Protein AF-A0A2N5ZDN2-F1 (afdb_monomer_lite)

Secondary structure (DSSP, 8-state):
-----PPPPP-----SS--PPEEESSTTPEEEEEEEEEEE-S--TTEEEEEE-TTT--EEEP--EEETTEEEEEEEE-EEEEEEEPPPPPEEEEEE-SSEEEEEEE-SSS-B-GGG-EEEETTEE---EEETTTTEEEEE--SS-EEEEEEEEBTT--EEEEEEEE--

pLDDT: mean 82.71, std 19.08, range [24.81, 98.19]

Radius of gyration: 20.92 Å; chains: 1; bounding box: 46×30×70 Å

Sequence (168 aa):
MKKYIGLSTQINRDLKARSEILTIYPENTFFTNNINLTLDLEDTNKTSLYRRDPIKGVWKRLSTKKKDKNISSNIWHAGSFAALKDIEAPTVQVERYPDYIAATFKDDLSGLNPDSLRIYLYGKKILYDYDIDRNRAFANVPEGDIELEIYIDDYENNTLYKKLNFSK

Organism: Muiribacterium halophilum (NCBI:txid2053465)

Foldseek 3Di:
DDDDDDDDDDDDDDDPDDKDKDFDPPFFAFDPDWDKDKDFAPDDPFKFKWFQDPPPRATDTAPWDDDHRMIIHTDGTTGIMITHGHFAWKDWDWDDDQFKIKIFIDGDHQAWDPVQKFKDKPNHTFDWDADRVRRMIMGTDHGAKIWMWIWTAGNNRRIDIDIDIDGD

Structure (mmCIF, N/CA/C/O backbone):
data_AF-A0A2N5ZDN2-F1
#
_entry.id   AF-A0A2N5ZDN2-F1
#
loop_
_atom_site.group_PDB
_atom_site.id
_atom_site.type_symbol
_atom_site.label_atom_id
_atom_site.label_alt_id
_atom_site.label_comp_id
_atom_site.label_asym_id
_atom_site.label_entity_id
_atom_site.label_seq_id
_atom_site.pdbx_PDB_ins_code
_atom_site.Cartn_x
_atom_site.Cartn_y
_atom_site.Cartn_z
_atom_site.occupancy
_atom_site.B_iso_or_equiv
_atom_site.auth_seq_id
_atom_site.auth_comp_id
_atom_site.auth_asym_id
_atom_site.auth_atom_id
_atom_site.pdbx_PDB_model_num
ATOM 1 N N . MET A 1 1 ? 20.235 -7.362 -41.559 1.00 31.77 1 MET A N 1
ATOM 2 C CA . MET A 1 1 ? 20.215 -5.898 -41.347 1.00 31.77 1 MET A CA 1
ATOM 3 C C . MET A 1 1 ? 19.623 -5.643 -39.958 1.00 31.77 1 MET A C 1
ATOM 5 O O . MET A 1 1 ? 18.453 -5.934 -39.759 1.00 31.77 1 MET A O 1
ATOM 9 N N . LYS A 1 2 ? 20.437 -5.263 -38.961 1.00 27.25 2 LYS A N 1
ATOM 10 C CA . LYS A 1 2 ? 19.983 -5.035 -37.573 1.00 27.25 2 LYS A CA 1
ATOM 11 C C . LYS A 1 2 ? 19.483 -3.589 -37.455 1.00 27.25 2 LYS A C 1
ATOM 13 O O . LYS A 1 2 ? 20.269 -2.669 -37.650 1.00 27.25 2 LYS A O 1
ATOM 18 N N . LYS A 1 3 ? 18.187 -3.388 -37.195 1.00 24.81 3 LYS A N 1
ATOM 19 C CA . LYS A 1 3 ? 17.609 -2.063 -36.915 1.00 24.81 3 LYS A CA 1
ATOM 20 C C . LYS A 1 3 ? 17.889 -1.713 -35.454 1.00 24.81 3 LYS A C 1
ATOM 22 O O . LYS A 1 3 ? 17.355 -2.355 -34.557 1.00 24.81 3 LYS A O 1
ATOM 27 N N . TYR A 1 4 ? 18.734 -0.712 -35.235 1.00 26.23 4 TYR A N 1
ATOM 28 C CA . TYR A 1 4 ? 18.877 -0.057 -33.940 1.00 26.23 4 TYR A CA 1
ATOM 29 C C . TYR A 1 4 ? 17.701 0.909 -33.776 1.00 26.23 4 TYR A C 1
ATOM 31 O O . TYR A 1 4 ? 17.519 1.801 -34.602 1.00 26.23 4 TYR A O 1
ATOM 39 N N . ILE A 1 5 ? 16.879 0.708 -32.747 1.00 30.66 5 ILE A N 1
ATOM 40 C CA . ILE A 1 5 ? 15.871 1.690 -32.341 1.00 30.66 5 ILE A CA 1
ATOM 41 C C . ILE A 1 5 ? 16.594 2.667 -31.414 1.00 30.66 5 ILE A C 1
ATOM 43 O O . ILE A 1 5 ? 16.939 2.316 -30.289 1.00 30.66 5 ILE A O 1
ATOM 47 N N . GLY A 1 6 ? 16.899 3.861 -31.923 1.00 27.31 6 GLY A N 1
ATOM 48 C CA . GLY A 1 6 ? 17.397 4.964 -31.107 1.00 27.31 6 GLY A CA 1
ATOM 49 C C . GLY A 1 6 ? 16.275 5.482 -30.212 1.00 27.31 6 GLY A C 1
ATOM 50 O O . GLY A 1 6 ? 15.220 5.866 -30.712 1.00 27.31 6 GLY A O 1
ATOM 51 N N . LEU A 1 7 ? 16.489 5.462 -28.898 1.00 34.44 7 LEU A N 1
ATOM 52 C CA . LEU A 1 7 ? 15.582 6.047 -27.913 1.00 34.44 7 LEU A CA 1
ATOM 53 C C . LEU A 1 7 ? 15.938 7.528 -27.740 1.00 34.44 7 LEU A C 1
ATOM 55 O O . LEU A 1 7 ? 17.046 7.851 -27.322 1.00 34.44 7 LEU A O 1
ATOM 59 N N . SER A 1 8 ? 15.010 8.426 -28.073 1.00 28.58 8 SER A N 1
ATOM 60 C CA . SER A 1 8 ? 15.105 9.847 -27.734 1.00 28.58 8 SER A CA 1
ATOM 61 C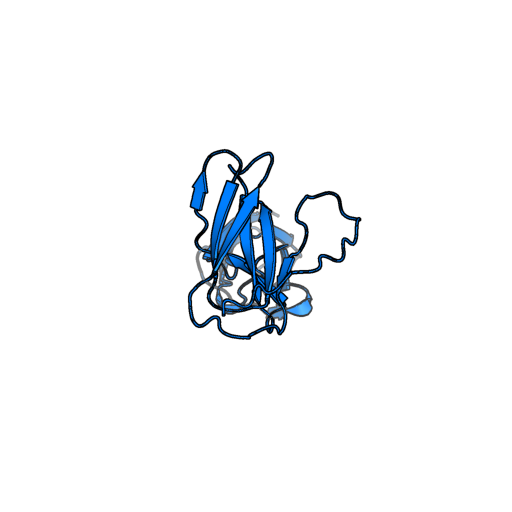 C . SER A 1 8 ? 14.523 10.079 -26.339 1.00 28.58 8 SER A C 1
ATOM 63 O O . SER A 1 8 ? 13.341 9.822 -26.116 1.00 28.58 8 SER A O 1
ATOM 65 N N . THR A 1 9 ? 15.329 10.583 -25.410 1.00 35.06 9 THR A N 1
ATOM 66 C CA . THR A 1 9 ? 14.899 11.023 -24.078 1.00 35.06 9 THR A CA 1
ATOM 67 C C . THR A 1 9 ? 14.457 12.489 -24.122 1.00 35.06 9 THR A C 1
ATOM 69 O O . THR A 1 9 ? 15.244 13.368 -24.467 1.00 35.06 9 THR A O 1
ATOM 72 N N . GLN A 1 10 ? 13.206 12.780 -23.753 1.00 29.36 10 GLN A N 1
ATOM 73 C CA . GLN A 1 10 ? 12.808 14.125 -23.324 1.00 29.36 10 GLN A CA 1
ATOM 74 C C . GLN A 1 10 ? 12.969 14.206 -21.806 1.00 29.36 10 GLN A C 1
ATOM 76 O O . GLN A 1 10 ? 12.330 13.469 -21.061 1.00 29.36 10 GLN A O 1
ATOM 81 N N . ILE A 1 11 ? 13.871 15.081 -21.367 1.00 32.53 11 ILE A N 1
ATOM 82 C CA . ILE A 1 11 ? 14.238 15.266 -19.964 1.00 32.53 11 ILE A CA 1
ATOM 83 C C . ILE A 1 11 ? 13.386 16.410 -19.415 1.00 32.53 11 ILE A C 1
ATOM 85 O O . ILE A 1 11 ? 13.603 17.563 -19.784 1.00 32.53 11 ILE A O 1
ATOM 89 N N . ASN A 1 12 ? 12.432 16.107 -18.536 1.00 30.95 12 ASN A N 1
ATOM 90 C CA . ASN A 1 12 ? 11.698 17.127 -17.790 1.00 30.95 12 ASN A CA 1
ATOM 91 C C . ASN A 1 12 ? 12.278 17.194 -16.369 1.00 30.95 12 ASN A C 1
ATOM 93 O O . ASN A 1 12 ? 12.154 16.244 -15.597 1.00 30.95 12 ASN A O 1
ATOM 97 N N . ARG A 1 13 ? 13.012 18.272 -16.067 1.00 30.39 13 ARG A N 1
ATOM 98 C CA . ARG A 1 13 ? 13.728 18.461 -14.798 1.00 30.39 13 ARG A CA 1
ATOM 99 C C . ARG A 1 13 ? 12.868 19.246 -13.819 1.00 30.39 13 ARG A C 1
ATOM 101 O O . ARG A 1 13 ? 12.916 20.466 -13.819 1.00 30.39 13 ARG A O 1
ATOM 108 N N . ASP A 1 14 ? 12.164 18.530 -12.958 1.00 28.77 14 ASP A N 1
ATOM 109 C CA . ASP A 1 14 ? 11.899 18.966 -11.588 1.00 28.77 14 ASP A CA 1
ATOM 110 C C . ASP A 1 14 ? 11.416 17.761 -10.778 1.00 28.77 14 ASP A C 1
ATOM 112 O O . ASP A 1 14 ? 10.502 17.075 -11.223 1.00 28.77 14 ASP A O 1
ATOM 116 N N . LEU A 1 15 ? 12.066 17.486 -9.635 1.00 36.72 15 LEU A N 1
ATOM 117 C CA . LEU A 1 15 ? 11.505 16.938 -8.382 1.00 36.72 15 LEU A CA 1
ATOM 118 C C . LEU A 1 15 ? 12.608 16.329 -7.492 1.00 36.72 15 LEU A C 1
ATOM 120 O O . LEU A 1 15 ? 13.367 15.434 -7.867 1.00 36.72 15 LEU A O 1
ATOM 124 N N . LYS A 1 16 ? 12.682 16.836 -6.258 1.00 35.34 16 LYS A N 1
ATOM 125 C CA . LYS A 1 16 ? 13.577 16.403 -5.177 1.00 35.34 16 LYS A CA 1
ATOM 126 C C . LYS A 1 16 ? 13.167 15.032 -4.614 1.00 35.34 16 LYS A C 1
ATOM 128 O O . LYS A 1 16 ? 12.626 14.949 -3.523 1.00 35.34 16 LYS A O 1
ATOM 133 N N . ALA A 1 17 ? 13.451 13.973 -5.358 1.00 37.66 17 ALA A N 1
ATOM 134 C CA . ALA A 1 17 ? 13.740 12.609 -4.907 1.00 37.66 17 ALA A CA 1
ATOM 135 C C . ALA A 1 17 ? 13.990 11.823 -6.195 1.00 37.66 17 ALA A C 1
ATOM 137 O O . ALA A 1 17 ? 13.063 11.556 -6.949 1.00 37.66 17 ALA A O 1
ATOM 138 N N . ARG A 1 18 ? 15.263 11.575 -6.509 1.00 47.47 18 ARG A N 1
ATOM 139 C CA . ARG A 1 18 ? 15.702 11.046 -7.805 1.00 47.47 18 ARG A CA 1
ATOM 140 C C . ARG A 1 18 ? 14.925 9.796 -8.222 1.00 47.47 18 ARG A C 1
ATOM 142 O O . ARG A 1 18 ? 15.173 8.724 -7.683 1.00 47.47 18 ARG A O 1
ATOM 149 N N . SER A 1 19 ? 14.110 9.943 -9.259 1.00 54.81 19 SER A N 1
ATOM 150 C CA . SER A 1 19 ? 13.879 8.904 -10.255 1.00 54.81 19 SER A CA 1
ATOM 151 C C . SER A 1 19 ? 13.374 9.568 -11.533 1.00 54.81 19 SER A C 1
ATOM 153 O O . SER A 1 19 ? 12.235 10.028 -11.593 1.00 54.81 19 SER A O 1
ATOM 155 N N . GLU A 1 20 ? 14.220 9.668 -12.552 1.00 65.56 20 GLU A N 1
ATOM 156 C CA . GLU A 1 20 ? 13.734 9.996 -13.890 1.00 65.56 20 GLU A CA 1
ATOM 157 C C . GLU A 1 20 ? 12.802 8.861 -14.341 1.00 65.56 20 GLU A C 1
ATOM 159 O O . GLU A 1 20 ? 13.146 7.682 -14.215 1.00 65.56 20 GLU A O 1
ATOM 164 N N . ILE A 1 21 ? 11.600 9.208 -14.805 1.00 78.31 21 ILE A N 1
ATOM 165 C CA . ILE A 1 21 ? 10.673 8.225 -15.365 1.00 78.31 21 ILE A CA 1
ATOM 166 C C . ILE A 1 21 ? 11.131 7.930 -16.791 1.00 78.31 21 ILE A C 1
ATOM 168 O O . ILE A 1 21 ? 11.153 8.818 -17.642 1.00 78.31 21 ILE A O 1
ATOM 172 N N . LEU A 1 22 ? 11.485 6.676 -17.053 1.00 85.06 22 LEU A N 1
ATOM 173 C CA . LEU A 1 22 ? 11.764 6.190 -18.396 1.00 85.06 22 LEU A CA 1
ATOM 174 C C . LEU A 1 22 ? 10.495 5.575 -18.974 1.00 85.06 22 LEU A C 1
ATOM 176 O O . LEU A 1 22 ? 10.042 4.534 -18.500 1.00 85.06 22 LEU A O 1
ATOM 180 N N . THR A 1 23 ? 9.972 6.164 -20.043 1.00 85.62 23 THR A N 1
ATOM 181 C CA . THR A 1 23 ? 8.845 5.594 -20.784 1.00 85.62 23 THR A CA 1
ATOM 182 C C . THR A 1 23 ? 9.314 5.040 -22.121 1.00 85.62 23 THR A C 1
ATOM 184 O O . THR A 1 23 ? 9.921 5.744 -22.928 1.00 85.62 23 THR A O 1
ATOM 187 N N . ILE A 1 24 ? 9.024 3.763 -22.364 1.00 83.88 24 ILE A N 1
ATOM 188 C CA . ILE A 1 24 ? 9.257 3.102 -23.649 1.00 83.88 24 ILE A CA 1
ATOM 189 C C . ILE A 1 24 ? 7.914 3.012 -24.372 1.00 83.88 24 ILE A C 1
ATOM 191 O O . ILE A 1 24 ? 6.967 2.446 -23.828 1.00 83.88 24 ILE A O 1
ATOM 195 N N . TYR A 1 25 ? 7.847 3.550 -25.590 1.00 80.62 25 TYR A N 1
ATOM 196 C CA . TYR A 1 25 ? 6.657 3.523 -26.443 1.00 80.62 25 TYR A CA 1
ATOM 197 C C . TYR A 1 25 ? 6.775 2.480 -27.572 1.00 80.62 25 TYR A C 1
ATOM 199 O O . TYR A 1 25 ? 7.892 2.163 -27.989 1.00 80.62 25 TYR A O 1
ATOM 207 N N . PRO A 1 26 ? 5.645 1.974 -28.106 1.00 80.38 26 PRO A N 1
ATOM 208 C CA . PRO A 1 26 ? 4.279 2.196 -27.622 1.00 80.38 26 PRO A CA 1
ATOM 209 C C . PRO A 1 26 ? 4.057 1.471 -26.293 1.00 80.38 26 PRO A C 1
ATOM 211 O O . PRO A 1 26 ? 4.478 0.322 -26.153 1.00 80.38 26 PRO A O 1
ATOM 214 N N . GLU A 1 27 ? 3.390 2.108 -25.329 1.00 67.94 27 GLU A N 1
ATOM 215 C CA . GLU A 1 27 ? 3.101 1.466 -24.043 1.00 67.94 27 GLU A CA 1
ATOM 216 C C . GLU A 1 27 ? 2.331 0.150 -24.245 1.00 67.94 27 GLU A C 1
ATOM 218 O O . GLU A 1 27 ? 1.518 0.028 -25.159 1.00 67.94 27 GLU A O 1
ATOM 223 N N . ASN A 1 28 ? 2.605 -0.854 -23.406 1.00 70.69 28 ASN A N 1
ATOM 224 C CA . ASN A 1 28 ? 2.004 -2.196 -23.471 1.00 70.69 28 ASN A CA 1
ATOM 225 C C . ASN A 1 28 ? 2.377 -3.042 -24.702 1.00 70.69 28 ASN A C 1
ATOM 227 O O . ASN A 1 28 ? 1.832 -4.129 -24.889 1.00 70.69 28 ASN A O 1
ATOM 231 N N . THR A 1 29 ? 3.353 -2.609 -25.502 1.00 82.25 29 THR A N 1
ATOM 232 C CA . THR A 1 29 ? 3.927 -3.449 -26.563 1.00 82.25 29 THR A CA 1
ATOM 233 C C . THR A 1 29 ? 4.827 -4.523 -25.966 1.00 82.25 29 THR A C 1
ATOM 235 O O . THR A 1 29 ? 5.688 -4.221 -25.143 1.00 82.25 29 THR A O 1
ATOM 238 N N . PHE A 1 30 ? 4.662 -5.769 -26.400 1.00 84.25 30 PHE A N 1
ATOM 239 C CA . PHE A 1 30 ? 5.500 -6.888 -25.973 1.00 84.25 30 PHE A CA 1
ATOM 240 C C . PHE A 1 30 ? 6.830 -6.893 -26.728 1.00 84.25 30 PHE A C 1
ATOM 242 O O . PHE A 1 30 ? 6.865 -6.728 -27.949 1.00 84.25 30 PHE A O 1
ATOM 249 N N . PHE A 1 31 ? 7.924 -7.146 -26.017 1.00 82.94 31 PHE A N 1
ATOM 250 C CA . PHE A 1 31 ? 9.218 -7.390 -26.643 1.00 82.94 31 PHE A CA 1
ATOM 251 C C . PHE A 1 31 ? 9.371 -8.878 -26.957 1.00 82.94 31 PHE A C 1
ATOM 253 O O . PHE A 1 31 ? 9.207 -9.724 -26.081 1.00 82.94 31 PHE A O 1
ATOM 260 N N . THR A 1 32 ? 9.708 -9.205 -28.207 1.00 78.00 32 THR A N 1
ATOM 261 C CA . THR A 1 32 ? 9.909 -10.596 -28.654 1.00 78.00 32 THR A CA 1
ATOM 262 C C . THR A 1 32 ? 11.057 -11.280 -27.912 1.00 78.00 32 THR A C 1
ATOM 264 O O . THR A 1 32 ? 10.968 -12.454 -27.575 1.00 78.00 32 THR A O 1
ATOM 267 N N . ASN A 1 33 ? 12.117 -10.524 -27.630 1.00 77.75 33 ASN A N 1
ATOM 268 C CA . ASN A 1 33 ? 13.189 -10.917 -26.730 1.00 77.75 33 ASN A CA 1
ATOM 269 C C . ASN A 1 33 ? 13.122 -9.959 -25.545 1.00 77.75 33 ASN A C 1
ATOM 271 O O . ASN A 1 33 ? 13.008 -8.751 -25.762 1.00 77.75 33 ASN A O 1
ATOM 275 N N . ASN A 1 34 ? 13.161 -10.478 -24.317 1.00 80.94 34 ASN A N 1
ATOM 276 C CA . ASN A 1 34 ? 13.204 -9.628 -23.132 1.00 80.94 34 ASN A CA 1
ATOM 277 C C . ASN A 1 34 ? 14.307 -8.563 -23.261 1.00 80.94 34 ASN A C 1
ATOM 279 O O . ASN A 1 34 ? 15.370 -8.791 -23.841 1.00 80.94 34 ASN A O 1
ATOM 283 N N . ILE A 1 35 ? 14.032 -7.370 -22.747 1.00 87.62 35 ILE A N 1
ATOM 284 C CA . ILE A 1 35 ? 15.006 -6.281 -22.727 1.00 87.62 35 ILE A CA 1
ATOM 285 C C . ILE A 1 35 ? 15.559 -6.201 -21.315 1.00 87.62 35 ILE A C 1
ATOM 287 O O . ILE A 1 35 ? 14.797 -6.193 -20.351 1.00 87.62 35 ILE A O 1
ATOM 291 N N . ASN A 1 36 ? 16.880 -6.142 -21.179 1.00 89.00 36 ASN A N 1
ATOM 292 C CA . ASN A 1 36 ? 17.489 -5.843 -19.892 1.00 89.00 36 ASN A CA 1
ATOM 293 C C . ASN A 1 36 ? 17.528 -4.322 -19.708 1.00 89.00 36 ASN A C 1
ATOM 295 O O . ASN A 1 36 ? 18.283 -3.635 -20.398 1.00 89.00 36 ASN A O 1
ATOM 299 N N . LEU A 1 37 ? 16.695 -3.804 -18.808 1.00 88.81 37 LEU A N 1
ATOM 300 C CA . LEU A 1 37 ? 16.725 -2.408 -18.394 1.00 88.81 37 LEU A CA 1
ATOM 301 C C . LEU A 1 37 ? 17.797 -2.251 -17.320 1.00 88.81 37 LEU A C 1
ATOM 303 O O . LEU A 1 37 ? 17.680 -2.870 -16.267 1.00 88.81 37 LEU A O 1
ATOM 307 N N . THR A 1 38 ? 18.795 -1.405 -17.569 1.00 87.25 38 THR A N 1
ATOM 308 C CA . THR A 1 38 ? 19.865 -1.088 -16.614 1.00 87.25 38 THR A CA 1
ATOM 309 C C . THR A 1 38 ? 19.883 0.411 -16.363 1.00 87.25 38 THR A C 1
ATOM 311 O O . THR A 1 38 ? 19.862 1.184 -17.320 1.00 87.25 38 THR A O 1
ATOM 314 N N . LEU A 1 39 ? 19.933 0.809 -15.093 1.00 83.38 39 LEU A N 1
ATOM 315 C CA . LEU A 1 39 ? 20.100 2.195 -14.667 1.00 83.38 39 LEU A CA 1
ATOM 316 C C . LEU A 1 39 ? 21.305 2.307 -13.733 1.00 83.38 39 LEU A C 1
ATOM 318 O O . LEU A 1 39 ? 21.453 1.499 -12.811 1.00 83.38 39 LEU A O 1
ATOM 322 N N . ASP A 1 40 ? 22.118 3.334 -13.963 1.00 83.06 40 ASP A N 1
ATOM 323 C CA . ASP A 1 40 ? 23.257 3.687 -13.121 1.00 83.06 40 ASP A CA 1
ATOM 324 C C . ASP A 1 40 ? 22.811 4.731 -12.083 1.00 83.06 40 ASP A C 1
ATOM 326 O O . ASP A 1 40 ? 22.173 5.734 -12.408 1.00 83.06 40 ASP A O 1
ATOM 330 N N . LEU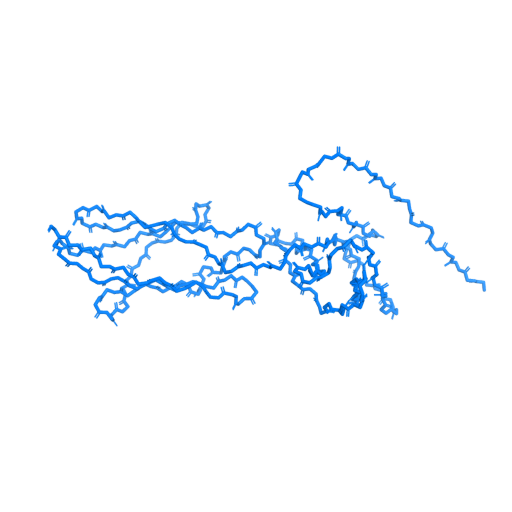 A 1 41 ? 23.130 4.489 -10.816 1.00 79.19 41 LEU A N 1
ATOM 331 C CA . LEU A 1 41 ? 22.696 5.241 -9.646 1.00 79.19 41 LEU A CA 1
ATOM 332 C C . LEU A 1 41 ? 23.866 5.459 -8.684 1.00 79.19 41 LEU A C 1
ATOM 334 O O . LEU A 1 41 ? 24.769 4.639 -8.559 1.00 79.19 41 LEU A O 1
ATOM 338 N N . GLU A 1 42 ? 23.826 6.557 -7.934 1.00 77.44 42 GLU A N 1
ATOM 339 C CA . GLU A 1 42 ? 24.829 6.807 -6.892 1.00 77.44 42 GLU A CA 1
ATOM 340 C C . GLU A 1 42 ? 24.695 5.854 -5.693 1.00 77.44 42 GLU A C 1
ATOM 342 O O . GLU A 1 42 ? 25.711 5.490 -5.105 1.00 77.44 42 GLU A O 1
ATOM 347 N N . ASP A 1 43 ? 23.468 5.431 -5.364 1.00 76.44 43 ASP A N 1
ATOM 348 C CA . ASP A 1 43 ? 23.169 4.470 -4.298 1.00 76.44 43 ASP A CA 1
ATOM 349 C C . ASP A 1 43 ? 22.079 3.482 -4.746 1.00 76.44 43 ASP A C 1
ATOM 351 O O . ASP A 1 43 ? 20.975 3.865 -5.153 1.00 76.44 43 ASP A O 1
ATOM 355 N N . THR A 1 44 ? 22.400 2.192 -4.665 1.00 80.06 44 THR A N 1
ATOM 356 C CA . THR A 1 44 ? 21.516 1.080 -5.036 1.00 80.06 44 THR A CA 1
ATOM 357 C C . THR A 1 44 ? 20.933 0.357 -3.820 1.00 80.06 44 THR A C 1
ATOM 359 O O . THR A 1 44 ? 19.965 -0.398 -3.959 1.00 80.06 44 THR A O 1
ATOM 362 N N . ASN A 1 45 ? 21.451 0.601 -2.609 1.00 80.31 45 ASN A N 1
ATOM 363 C CA . ASN A 1 45 ? 21.141 -0.203 -1.424 1.00 80.31 45 ASN A CA 1
ATOM 364 C C . ASN A 1 45 ? 19.651 -0.190 -1.087 1.00 80.31 45 ASN A C 1
ATOM 366 O O . ASN A 1 45 ? 19.079 -1.244 -0.815 1.00 80.31 45 ASN A O 1
ATOM 370 N N . LYS A 1 46 ? 19.011 0.978 -1.197 1.00 81.38 46 LYS A N 1
ATOM 371 C CA . LYS A 1 46 ? 17.581 1.170 -0.919 1.00 81.38 46 LYS A CA 1
ATOM 372 C C . LYS A 1 46 ? 16.773 1.545 -2.155 1.00 81.38 46 LYS A C 1
ATOM 374 O O . LYS A 1 46 ? 15.777 2.237 -2.017 1.00 81.38 46 LYS A O 1
ATOM 379 N N . THR A 1 47 ? 17.211 1.142 -3.345 1.00 84.00 47 THR A N 1
ATOM 380 C CA . THR A 1 47 ? 16.535 1.485 -4.603 1.00 84.00 47 THR A CA 1
ATOM 381 C C . THR A 1 47 ? 16.200 0.221 -5.385 1.00 84.00 47 THR A C 1
ATOM 383 O O . THR A 1 47 ? 17.036 -0.678 -5.493 1.00 84.00 47 THR A O 1
ATOM 386 N N . SER A 1 48 ? 15.004 0.159 -5.965 1.00 87.88 48 SER A N 1
ATOM 387 C CA . SER A 1 48 ? 14.581 -0.907 -6.879 1.00 87.88 48 SER A CA 1
ATOM 388 C C . SER A 1 48 ? 14.010 -0.334 -8.173 1.00 87.88 48 SER A C 1
ATOM 390 O O . SER A 1 48 ? 13.648 0.840 -8.238 1.00 87.88 48 SER A O 1
ATOM 392 N N . LEU A 1 49 ? 13.931 -1.163 -9.215 1.00 89.50 49 LEU A N 1
ATOM 393 C CA . LEU A 1 49 ? 13.200 -0.826 -10.430 1.00 89.50 49 LEU A CA 1
ATOM 394 C C . LEU A 1 49 ? 11.718 -1.126 -10.243 1.00 89.50 49 LEU A C 1
ATOM 396 O O . LEU A 1 49 ? 11.343 -2.190 -9.747 1.00 89.50 49 LEU A O 1
ATOM 400 N N . TYR A 1 50 ? 10.890 -0.206 -10.713 1.00 90.25 50 TYR A N 1
ATOM 401 C CA . TYR A 1 50 ? 9.442 -0.317 -10.703 1.00 90.25 50 TYR A CA 1
ATOM 402 C C . TYR A 1 50 ? 8.888 -0.076 -12.097 1.00 90.25 50 TYR A C 1
ATOM 404 O O . TYR A 1 50 ? 9.470 0.660 -12.897 1.00 90.25 50 TYR A O 1
ATOM 412 N N . ARG A 1 51 ? 7.731 -0.674 -12.367 1.00 91.00 51 ARG A N 1
ATOM 413 C CA . ARG A 1 51 ? 6.897 -0.386 -13.532 1.00 91.00 51 ARG A CA 1
ATOM 414 C C . ARG A 1 51 ? 5.589 0.229 -13.056 1.00 91.00 51 ARG A C 1
ATOM 416 O O . ARG A 1 51 ? 4.977 -0.282 -12.121 1.00 91.00 51 ARG A O 1
ATOM 423 N N . ARG A 1 52 ? 5.133 1.290 -13.716 1.00 88.75 52 ARG A N 1
ATOM 424 C CA . ARG A 1 52 ? 3.805 1.853 -13.463 1.00 88.75 52 ARG A CA 1
ATOM 425 C C . ARG A 1 52 ? 2.739 0.909 -14.019 1.00 88.75 52 ARG A C 1
ATOM 427 O O . ARG A 1 52 ? 2.789 0.542 -15.193 1.00 88.75 52 ARG A O 1
ATOM 434 N N . ASP A 1 53 ? 1.786 0.515 -13.184 1.00 86.31 53 ASP A N 1
ATOM 435 C CA . ASP A 1 53 ? 0.568 -0.155 -13.623 1.00 86.31 53 ASP A CA 1
ATOM 436 C C . ASP A 1 53 ? -0.309 0.863 -14.378 1.00 86.31 53 ASP A C 1
ATOM 438 O O . ASP A 1 53 ? -0.693 1.875 -13.784 1.00 86.31 53 ASP A O 1
ATOM 442 N N . PRO A 1 54 ? -0.611 0.639 -15.669 1.00 81.06 54 PRO A N 1
ATOM 443 C CA . PRO A 1 54 ? -1.338 1.610 -16.484 1.00 81.06 54 PRO A CA 1
ATOM 444 C C . PRO A 1 54 ? -2.828 1.706 -16.128 1.00 81.06 54 PRO A C 1
ATOM 446 O O . PRO A 1 54 ? -3.473 2.672 -16.518 1.00 81.06 54 PRO A O 1
ATOM 449 N N . ILE A 1 55 ? -3.381 0.721 -15.410 1.00 82.31 55 ILE A N 1
ATOM 450 C CA . ILE A 1 55 ? -4.800 0.678 -15.032 1.00 82.31 55 ILE A CA 1
ATOM 451 C C . ILE A 1 55 ? -4.981 1.279 -13.641 1.00 82.31 55 ILE A C 1
ATOM 453 O O . ILE A 1 55 ? -5.819 2.151 -13.441 1.00 82.31 55 ILE A O 1
ATOM 457 N N . LYS A 1 56 ? -4.191 0.809 -12.672 1.00 79.31 56 LYS A N 1
ATOM 458 C CA . LYS A 1 56 ? -4.314 1.220 -11.269 1.00 79.31 56 LYS A CA 1
ATOM 459 C C . LYS A 1 56 ? -3.570 2.513 -10.954 1.00 79.31 56 LYS A C 1
ATOM 461 O O . LYS A 1 56 ? -3.811 3.101 -9.909 1.00 79.31 56 LYS A O 1
ATOM 466 N N . GLY A 1 57 ? -2.633 2.929 -11.808 1.00 81.06 57 GLY A N 1
ATOM 467 C CA . GLY A 1 57 ? -1.784 4.076 -11.513 1.00 81.06 57 GLY A CA 1
ATOM 468 C C . GLY A 1 57 ? -0.983 3.856 -10.229 1.00 81.06 57 GLY A C 1
ATOM 469 O O . GLY A 1 57 ? -0.917 4.742 -9.386 1.00 81.06 57 GLY A O 1
ATOM 470 N N . VAL A 1 58 ? -0.370 2.684 -10.067 1.00 84.69 58 VAL A N 1
ATOM 471 C CA . VAL A 1 58 ? 0.503 2.367 -8.923 1.00 84.69 58 VAL A CA 1
ATOM 472 C C . VAL A 1 58 ? 1.836 1.815 -9.403 1.00 84.69 58 VAL A C 1
ATOM 474 O O . VAL A 1 58 ? 1.934 1.325 -10.529 1.00 84.69 58 VAL A O 1
ATOM 477 N N . TRP A 1 59 ? 2.886 1.921 -8.595 1.00 87.44 59 TRP A N 1
ATOM 478 C CA . TRP A 1 59 ? 4.201 1.378 -8.933 1.00 87.44 59 TRP A CA 1
ATOM 479 C C . TRP A 1 59 ? 4.326 -0.066 -8.461 1.00 87.44 59 TRP A C 1
ATOM 481 O O . TRP A 1 59 ? 4.205 -0.343 -7.276 1.00 87.44 59 TRP A O 1
ATOM 491 N N . LYS A 1 60 ? 4.607 -0.975 -9.396 1.00 88.38 60 LYS A N 1
ATOM 492 C CA . LYS A 1 60 ? 4.843 -2.392 -9.114 1.00 88.38 60 LYS A CA 1
ATOM 493 C C . LYS A 1 60 ? 6.317 -2.723 -9.185 1.00 88.38 60 LYS A C 1
ATOM 495 O O . LYS A 1 60 ? 6.985 -2.334 -10.153 1.00 88.38 60 LYS A O 1
ATOM 500 N N . ARG A 1 61 ? 6.831 -3.438 -8.190 1.00 89.12 61 ARG A N 1
ATOM 501 C CA . ARG A 1 61 ? 8.257 -3.756 -8.117 1.00 89.12 61 ARG A CA 1
ATOM 502 C C . ARG A 1 61 ? 8.627 -4.769 -9.190 1.00 89.12 61 ARG A C 1
ATOM 504 O O . ARG A 1 61 ? 7.942 -5.763 -9.422 1.00 89.12 61 ARG A O 1
ATOM 511 N N . LEU A 1 62 ? 9.746 -4.524 -9.857 1.00 90.19 62 LEU A N 1
ATOM 512 C CA . LEU A 1 62 ? 10.362 -5.486 -10.758 1.00 90.19 62 LEU A CA 1
ATOM 513 C C . LEU A 1 62 ? 11.415 -6.306 -10.013 1.00 90.19 62 LEU A C 1
ATOM 515 O O . LEU A 1 62 ? 12.031 -5.837 -9.052 1.00 90.19 62 LEU A O 1
ATOM 519 N N . SER A 1 63 ? 11.678 -7.517 -10.510 1.00 90.50 63 SER A N 1
ATOM 520 C CA . SER A 1 63 ? 12.770 -8.369 -10.029 1.00 90.50 63 SER A CA 1
ATOM 521 C C . SER A 1 63 ? 14.125 -7.709 -10.304 1.00 90.50 63 SER A C 1
ATOM 523 O O . SER A 1 63 ? 14.769 -7.957 -11.326 1.00 90.50 63 SER A O 1
ATOM 525 N N . THR A 1 64 ? 14.559 -6.874 -9.366 1.00 89.00 64 THR A N 1
ATOM 526 C CA . THR A 1 64 ? 15.717 -6.000 -9.521 1.00 89.00 64 THR A CA 1
ATOM 527 C C . THR A 1 64 ? 16.990 -6.692 -9.051 1.00 89.00 64 THR A C 1
ATOM 529 O O . THR A 1 64 ? 17.099 -7.102 -7.897 1.00 89.00 64 THR A O 1
ATOM 532 N N . LYS A 1 65 ? 17.988 -6.776 -9.929 1.00 90.12 65 LYS A N 1
ATOM 533 C CA . LYS A 1 65 ? 19.359 -7.161 -9.584 1.00 90.12 65 LYS A CA 1
ATOM 534 C C . LYS A 1 65 ? 20.172 -5.908 -9.299 1.00 90.12 65 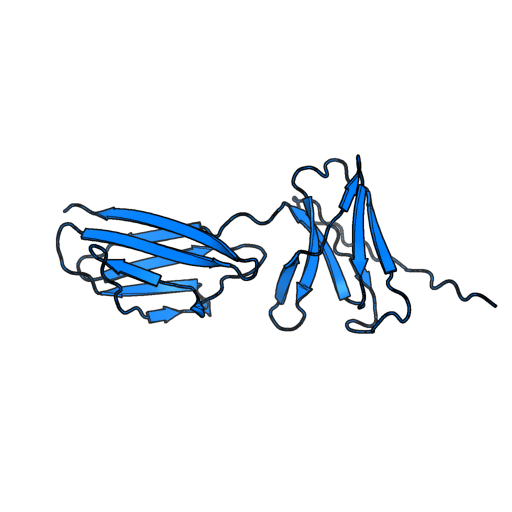LYS A C 1
ATOM 536 O O . LYS A 1 65 ? 20.207 -5.003 -10.130 1.00 90.12 65 LYS A O 1
ATOM 541 N N . LYS A 1 66 ? 20.843 -5.885 -8.151 1.00 88.94 66 LYS A N 1
ATOM 542 C CA . LYS A 1 66 ? 21.716 -4.791 -7.714 1.00 88.94 66 LYS A CA 1
ATOM 543 C C . LYS A 1 66 ? 23.174 -5.227 -7.872 1.00 88.94 66 LYS A C 1
ATOM 545 O O . LYS A 1 66 ? 23.522 -6.334 -7.461 1.00 88.94 66 LYS A O 1
ATOM 550 N N . LYS A 1 67 ? 24.013 -4.390 -8.479 1.00 82.94 67 LYS A N 1
ATOM 551 C CA . LYS A 1 67 ? 25.463 -4.605 -8.571 1.00 82.94 67 LYS A CA 1
ATOM 552 C C . LYS A 1 67 ? 26.171 -3.259 -8.563 1.00 82.94 67 LYS A C 1
ATOM 554 O O . LYS A 1 67 ? 26.005 -2.488 -9.502 1.00 82.94 67 LYS A O 1
ATOM 559 N N . ASP A 1 68 ? 26.973 -3.004 -7.536 1.00 82.50 68 ASP A N 1
ATOM 560 C CA . ASP A 1 68 ? 27.671 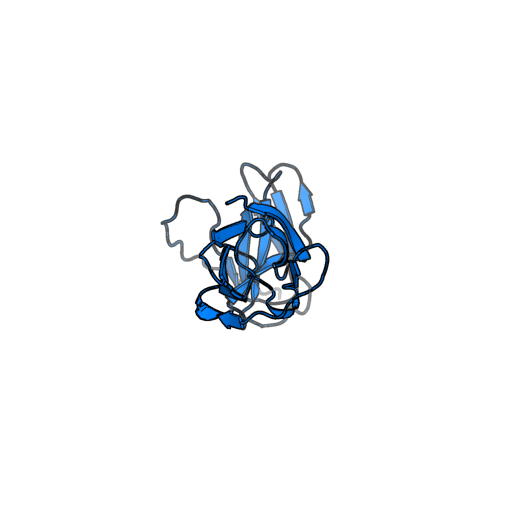-1.732 -7.339 1.00 82.50 68 ASP A CA 1
ATOM 561 C C . ASP A 1 68 ? 26.707 -0.537 -7.490 1.00 82.50 68 ASP A C 1
ATOM 563 O O . ASP A 1 68 ? 25.734 -0.413 -6.744 1.00 82.50 68 ASP A O 1
ATOM 567 N N . LYS A 1 69 ? 26.947 0.311 -8.492 1.00 81.69 69 LYS A N 1
ATOM 568 C CA . LYS A 1 69 ? 26.151 1.494 -8.827 1.00 81.69 69 LYS A CA 1
ATOM 569 C C . LYS A 1 69 ? 24.994 1.207 -9.782 1.00 81.69 69 LYS A C 1
ATOM 571 O O . LYS A 1 69 ? 24.327 2.133 -10.209 1.00 81.69 69 LYS A O 1
ATOM 576 N N . ASN A 1 70 ? 24.717 -0.049 -10.110 1.00 83.62 70 ASN A N 1
ATOM 577 C CA . ASN A 1 70 ? 23.762 -0.386 -11.156 1.00 83.62 70 ASN A CA 1
ATOM 578 C C . ASN A 1 70 ? 22.600 -1.198 -10.593 1.00 83.62 70 ASN A C 1
ATOM 580 O O . ASN A 1 70 ? 22.787 -2.151 -9.826 1.00 83.62 70 ASN A O 1
ATOM 584 N N . ILE A 1 71 ? 21.392 -0.861 -11.036 1.00 87.12 71 ILE A N 1
ATOM 585 C CA . ILE A 1 71 ? 20.217 -1.716 -10.880 1.00 87.12 71 ILE A CA 1
ATOM 586 C C . ILE A 1 71 ? 19.725 -2.168 -12.247 1.00 87.12 71 ILE A C 1
ATOM 588 O O . ILE A 1 71 ? 19.766 -1.411 -13.216 1.00 87.12 71 ILE A O 1
ATOM 592 N N . SER A 1 72 ? 19.281 -3.419 -12.337 1.00 90.12 72 SER A N 1
ATOM 593 C CA . SER A 1 72 ? 18.815 -3.987 -13.600 1.00 90.12 72 SER A CA 1
ATOM 594 C C . SER A 1 72 ? 17.634 -4.932 -13.439 1.00 90.12 72 SER A C 1
ATOM 596 O O . SER A 1 72 ? 17.492 -5.593 -12.410 1.00 90.12 72 SER A O 1
ATOM 598 N N . SER A 1 73 ? 16.780 -5.000 -14.455 1.00 93.25 73 SER A N 1
ATOM 599 C CA . SER A 1 73 ? 15.674 -5.953 -14.528 1.00 93.25 73 SER A CA 1
ATOM 600 C C . SER A 1 73 ? 15.376 -6.304 -15.976 1.00 93.25 73 SER A C 1
ATOM 602 O O . SER A 1 73 ? 15.383 -5.448 -16.858 1.00 93.25 73 SER A O 1
ATOM 604 N N . ASN A 1 74 ? 15.005 -7.561 -16.204 1.00 91.81 74 ASN A N 1
ATOM 605 C CA . ASN A 1 74 ? 14.424 -7.958 -17.477 1.00 91.81 74 ASN A CA 1
ATOM 606 C C . ASN A 1 74 ? 12.983 -7.447 -17.558 1.00 91.81 74 ASN A C 1
ATOM 608 O O . ASN A 1 74 ? 12.188 -7.667 -16.641 1.00 91.81 74 ASN A O 1
ATOM 612 N N . ILE A 1 75 ? 12.648 -6.784 -18.660 1.00 89.69 75 ILE A N 1
ATOM 613 C CA . ILE A 1 75 ? 11.308 -6.295 -18.972 1.00 89.69 75 ILE A CA 1
ATOM 614 C C . ILE A 1 75 ? 10.789 -6.978 -20.239 1.00 89.69 75 ILE A C 1
ATOM 616 O O . ILE A 1 75 ? 11.528 -7.230 -21.191 1.00 89.69 75 ILE A O 1
ATOM 620 N N . TRP A 1 76 ? 9.495 -7.283 -20.232 1.00 88.75 76 TRP A N 1
ATOM 621 C CA . TRP A 1 76 ? 8.803 -7.988 -21.320 1.00 88.75 76 TRP A CA 1
ATOM 622 C C . TRP A 1 76 ? 7.855 -7.087 -22.106 1.00 88.75 76 TRP A C 1
ATOM 624 O O . TRP A 1 76 ? 7.398 -7.458 -23.182 1.00 88.75 76 TRP A O 1
ATOM 634 N N . HIS A 1 77 ? 7.568 -5.905 -21.566 1.00 88.00 77 HIS A N 1
ATOM 635 C CA . HIS A 1 77 ? 6.621 -4.964 -22.135 1.00 88.00 77 HIS A CA 1
ATOM 636 C C . HIS A 1 77 ? 7.196 -3.562 -22.057 1.00 88.00 77 HIS A C 1
ATOM 638 O O . HIS A 1 77 ? 7.866 -3.220 -21.084 1.00 88.00 77 HIS A O 1
ATOM 644 N N . ALA A 1 78 ? 6.874 -2.755 -23.051 1.00 87.19 78 ALA A N 1
ATOM 645 C CA . ALA A 1 78 ? 7.016 -1.317 -23.021 1.00 87.19 78 ALA A CA 1
ATOM 646 C C . ALA A 1 78 ? 6.067 -0.691 -21.976 1.00 87.19 78 ALA A C 1
ATOM 648 O O . ALA A 1 78 ? 5.053 -1.283 -21.586 1.00 87.19 78 ALA A O 1
ATOM 649 N N . GLY A 1 79 ? 6.399 0.506 -21.505 1.00 89.94 79 GLY A N 1
ATOM 650 C CA . GLY A 1 79 ? 5.679 1.197 -20.438 1.00 89.94 79 GLY A CA 1
ATOM 651 C C . GLY A 1 79 ? 6.568 2.191 -19.700 1.00 89.94 79 GLY A C 1
ATOM 652 O O . GLY A 1 79 ? 7.683 2.475 -20.137 1.00 89.94 79 GLY A O 1
ATOM 653 N N . SER A 1 80 ? 6.060 2.696 -18.577 1.00 90.69 80 SER A N 1
ATOM 654 C CA . SER A 1 80 ? 6.764 3.640 -17.710 1.00 90.69 80 SER A CA 1
ATOM 655 C C . SER A 1 80 ? 7.483 2.928 -16.563 1.00 90.69 80 SER A C 1
ATOM 657 O O . SER A 1 80 ? 6.892 2.108 -15.854 1.00 90.69 80 SER A O 1
ATOM 659 N N . PHE A 1 81 ? 8.756 3.262 -16.380 1.00 90.00 81 PHE A N 1
ATOM 660 C CA . PHE A 1 81 ? 9.673 2.662 -15.419 1.00 90.00 81 PHE A CA 1
ATOM 661 C C . PHE A 1 81 ? 10.361 3.733 -14.582 1.00 90.00 81 PHE A C 1
ATOM 663 O O . PHE A 1 81 ? 10.627 4.828 -15.072 1.00 90.00 81 PHE A O 1
ATOM 670 N N . ALA A 1 82 ? 10.688 3.405 -13.337 1.00 87.88 82 ALA A N 1
ATOM 671 C CA . ALA A 1 82 ? 11.425 4.299 -12.453 1.00 87.88 82 ALA A CA 1
ATOM 672 C C . ALA A 1 82 ? 12.320 3.513 -11.490 1.00 87.88 82 ALA A C 1
ATOM 674 O O . ALA A 1 82 ? 11.987 2.401 -11.074 1.00 87.88 82 ALA A O 1
ATOM 675 N N . ALA A 1 83 ? 13.452 4.110 -11.124 1.00 87.12 83 ALA A N 1
ATOM 676 C CA . ALA A 1 83 ? 14.276 3.672 -10.005 1.00 87.12 83 ALA A CA 1
ATOM 677 C C . ALA A 1 83 ? 13.796 4.367 -8.730 1.00 87.12 83 ALA A C 1
ATOM 679 O O . ALA A 1 83 ? 14.167 5.510 -8.495 1.00 87.12 83 ALA A O 1
ATOM 680 N N . LEU A 1 84 ? 12.970 3.713 -7.922 1.00 84.25 84 LEU A N 1
ATOM 681 C CA . LEU A 1 84 ? 12.401 4.324 -6.718 1.00 84.25 84 LEU A CA 1
ATOM 682 C C . LEU A 1 84 ? 13.068 3.761 -5.474 1.00 84.25 84 LEU A C 1
ATOM 684 O O . LEU A 1 84 ? 13.563 2.628 -5.485 1.00 84.25 84 LEU A O 1
ATOM 688 N N . LYS A 1 85 ? 13.042 4.540 -4.388 1.00 81.81 85 LYS A N 1
ATOM 689 C CA . LYS A 1 85 ? 13.372 3.990 -3.075 1.00 81.81 85 LYS A CA 1
ATOM 690 C C . LYS A 1 85 ? 12.490 2.771 -2.795 1.00 81.81 85 LYS A C 1
ATOM 692 O O . LYS A 1 85 ? 11.352 2.708 -3.254 1.00 81.81 85 LYS A O 1
ATOM 697 N N . ASP A 1 86 ? 13.050 1.788 -2.101 1.00 76.12 86 ASP A N 1
ATOM 698 C CA . ASP A 1 86 ? 12.324 0.592 -1.694 1.00 76.12 86 ASP A CA 1
ATOM 699 C C . ASP A 1 86 ? 11.058 1.013 -0.933 1.00 76.12 86 ASP A C 1
ATOM 701 O O . ASP A 1 86 ? 11.132 1.854 -0.036 1.00 76.12 86 ASP A O 1
ATOM 705 N N . ILE A 1 87 ? 9.907 0.491 -1.373 1.00 75.12 87 ILE A N 1
ATOM 706 C CA . ILE A 1 87 ? 8.596 0.831 -0.814 1.00 75.12 87 ILE A CA 1
ATOM 707 C C . ILE A 1 87 ? 8.576 0.405 0.653 1.00 75.12 87 ILE A C 1
ATOM 709 O O . ILE A 1 87 ? 8.918 -0.731 0.985 1.00 75.12 87 ILE A O 1
ATOM 713 N N . GLU A 1 88 ? 8.225 1.345 1.523 1.00 79.31 88 GLU A N 1
ATOM 714 C CA . GLU A 1 88 ? 8.024 1.091 2.945 1.00 79.31 88 GLU A CA 1
ATOM 715 C C . GLU A 1 88 ? 6.587 0.619 3.179 1.00 79.31 88 GLU A C 1
ATOM 717 O O . GLU A 1 88 ? 5.707 0.857 2.357 1.00 79.31 88 GLU A O 1
ATOM 722 N N . ALA A 1 89 ? 6.340 -0.055 4.304 1.00 85.75 89 ALA A N 1
ATOM 723 C CA . ALA A 1 89 ? 4.979 -0.433 4.661 1.00 85.75 89 ALA A CA 1
ATOM 724 C C . ALA A 1 89 ? 4.074 0.810 4.766 1.00 85.75 89 ALA A C 1
ATOM 726 O O . ALA A 1 89 ? 4.555 1.883 5.157 1.00 85.75 89 ALA A O 1
ATOM 727 N N . PRO A 1 90 ? 2.763 0.668 4.493 1.00 92.06 90 PRO A N 1
ATOM 728 C CA . PRO A 1 90 ? 1.810 1.748 4.676 1.00 92.06 90 PRO A CA 1
ATOM 729 C C . PRO A 1 90 ? 1.879 2.365 6.068 1.00 92.06 90 PRO A C 1
ATOM 731 O O . PRO A 1 90 ? 2.268 1.726 7.045 1.00 92.06 90 PRO A O 1
ATOM 734 N N . THR A 1 91 ? 1.410 3.601 6.187 1.00 94.31 91 THR A N 1
ATOM 735 C CA . THR A 1 91 ? 1.260 4.273 7.484 1.00 94.31 91 THR A CA 1
ATOM 736 C C . THR A 1 91 ? -0.210 4.516 7.801 1.00 94.31 91 THR A C 1
ATOM 738 O O . THR A 1 91 ? -1.045 4.585 6.899 1.00 94.31 91 THR A O 1
ATOM 741 N N . VAL A 1 92 ? -0.540 4.636 9.092 1.00 96.25 92 VAL A N 1
ATOM 742 C CA . VAL A 1 92 ? -1.894 4.962 9.559 1.00 96.25 92 VAL A CA 1
ATOM 743 C C . VAL A 1 92 ? -1.858 6.040 10.631 1.00 96.25 92 VAL A C 1
ATOM 745 O O . VAL A 1 92 ? -1.066 5.975 11.576 1.00 96.25 92 VAL A O 1
ATOM 748 N N . GLN A 1 93 ? -2.764 7.000 10.504 1.00 97.12 93 GLN A N 1
ATOM 749 C CA . GLN A 1 93 ? -3.150 7.920 11.562 1.00 97.12 93 GLN A CA 1
ATOM 750 C C . GLN A 1 93 ? -4.543 7.527 12.052 1.00 97.12 93 GLN A C 1
ATOM 752 O O . GLN A 1 93 ? -5.463 7.391 11.250 1.00 97.12 93 GLN A O 1
ATOM 757 N N . VAL A 1 94 ? -4.698 7.336 13.363 1.00 96.69 94 VAL A N 1
ATOM 758 C CA . VAL A 1 94 ? -5.975 6.936 13.969 1.00 96.69 94 VAL A CA 1
ATOM 759 C C . VAL A 1 94 ? -6.471 8.041 14.889 1.00 96.69 94 VAL A C 1
ATOM 761 O O . VAL A 1 94 ? -5.746 8.486 15.777 1.00 96.69 94 VAL A O 1
ATOM 764 N N . GLU A 1 95 ? -7.713 8.454 14.679 1.00 95.44 95 GLU A N 1
ATOM 765 C CA . GLU A 1 95 ? -8.438 9.433 15.479 1.00 95.44 95 GLU A CA 1
ATOM 766 C C . GLU A 1 95 ? -9.558 8.723 16.244 1.00 95.44 95 GLU A C 1
ATOM 768 O O . GLU A 1 95 ? -10.293 7.907 15.679 1.00 95.44 95 GLU A O 1
ATOM 773 N N . ARG A 1 96 ? -9.691 9.028 17.538 1.00 92.25 96 ARG A N 1
ATOM 774 C CA . ARG A 1 96 ? -10.729 8.475 18.411 1.00 92.25 96 ARG A CA 1
ATOM 775 C C . ARG A 1 96 ? -11.742 9.561 18.757 1.00 92.25 96 ARG A C 1
ATOM 777 O O . ARG A 1 96 ? -11.373 10.605 19.286 1.00 92.25 96 ARG A O 1
ATOM 784 N N . TYR A 1 97 ? -13.008 9.276 18.485 1.00 91.75 97 TYR 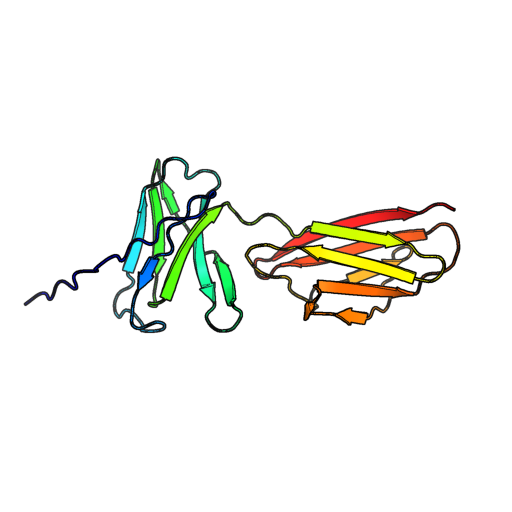A N 1
ATOM 785 C CA . TYR A 1 97 ? -14.165 10.069 18.915 1.00 91.75 97 TYR A CA 1
ATOM 786 C C . TYR A 1 97 ? -14.825 9.388 20.126 1.00 91.75 97 TYR A C 1
ATOM 788 O O . TYR A 1 97 ? -14.213 8.478 20.663 1.00 91.75 97 TYR A O 1
ATOM 796 N N . PRO A 1 98 ? -15.992 9.798 20.646 1.00 89.50 98 PRO A N 1
ATOM 797 C CA . PRO A 1 98 ? -16.661 9.066 21.735 1.00 89.50 98 PRO A CA 1
ATOM 798 C C . PRO A 1 98 ? -17.254 7.708 21.316 1.00 89.50 98 PRO A C 1
ATOM 800 O O . PRO A 1 98 ? -17.177 6.731 22.057 1.00 89.50 98 PRO A O 1
ATOM 803 N N . ASP A 1 99 ? -17.752 7.597 20.091 1.00 92.69 99 ASP A N 1
ATOM 804 C CA . ASP A 1 99 ? -18.598 6.498 19.594 1.00 92.69 99 ASP A CA 1
ATOM 805 C C . ASP A 1 99 ? -18.029 5.775 18.359 1.00 92.69 99 ASP A C 1
ATOM 807 O O . ASP A 1 99 ? -18.472 4.684 18.002 1.00 92.69 99 ASP A O 1
ATOM 811 N N . TYR A 1 100 ? -16.991 6.331 17.735 1.00 95.12 100 TYR A N 1
ATOM 812 C CA . TYR A 1 100 ? -16.292 5.693 16.619 1.00 95.12 100 TYR A CA 1
ATOM 813 C C . TYR A 1 100 ? -14.789 6.002 16.608 1.00 95.12 100 TYR A C 1
ATOM 815 O O . TYR A 1 100 ? -14.274 6.806 17.399 1.00 95.12 100 TYR A O 1
ATOM 823 N N . ILE A 1 101 ? -14.081 5.327 15.706 1.00 96.25 101 ILE A N 1
ATOM 824 C CA . ILE A 1 101 ? -12.711 5.636 15.293 1.00 96.25 101 ILE A CA 1
ATOM 825 C C . ILE A 1 101 ? -12.671 5.977 13.806 1.00 96.25 101 ILE A C 1
ATOM 827 O O . ILE A 1 101 ? -13.464 5.453 13.020 1.00 96.25 101 ILE A O 1
ATOM 831 N N . ALA A 1 102 ? -11.703 6.798 13.419 1.00 97.31 102 ALA A N 1
ATOM 832 C CA . ALA A 1 102 ? -11.350 7.021 12.027 1.00 97.31 102 ALA A CA 1
ATOM 833 C C . ALA A 1 102 ? -9.869 6.690 11.812 1.00 97.31 102 ALA A C 1
ATOM 835 O O . ALA A 1 102 ? -9.009 7.226 12.505 1.00 97.31 102 ALA A O 1
ATOM 836 N N . ALA A 1 103 ? -9.562 5.814 10.859 1.00 97.38 103 ALA A N 1
ATOM 837 C CA . ALA A 1 103 ? -8.198 5.441 10.497 1.00 97.38 103 ALA A CA 1
ATOM 838 C C . ALA A 1 103 ? -7.900 5.908 9.070 1.00 97.38 103 ALA A C 1
ATOM 840 O O . ALA A 1 103 ? -8.514 5.421 8.124 1.00 97.38 103 ALA A O 1
ATOM 841 N N . THR A 1 104 ? -6.974 6.852 8.920 1.00 97.38 104 THR A N 1
ATOM 842 C CA . THR A 1 104 ? -6.521 7.373 7.625 1.00 97.38 104 THR A CA 1
ATOM 843 C C . THR A 1 104 ? -5.198 6.723 7.262 1.00 97.38 104 THR A C 1
ATOM 845 O O . THR A 1 104 ? -4.229 6.813 8.020 1.00 97.38 104 THR A O 1
ATOM 848 N N . PHE A 1 105 ? -5.159 6.076 6.105 1.00 95.94 105 PHE A N 1
ATOM 849 C CA . PHE A 1 105 ? -4.008 5.330 5.624 1.00 95.94 105 PHE A CA 1
ATOM 850 C C . PHE A 1 105 ? -3.266 6.107 4.544 1.00 95.94 105 PHE A C 1
ATOM 852 O O . PHE A 1 105 ? -3.868 6.829 3.747 1.00 95.94 105 PHE A O 1
ATOM 859 N N . LYS A 1 106 ? -1.949 5.928 4.494 1.00 92.31 106 LYS A N 1
ATOM 860 C CA . LYS A 1 106 ? -1.103 6.547 3.481 1.00 92.31 106 LYS A CA 1
ATOM 861 C C . LYS A 1 106 ? -0.103 5.539 2.931 1.00 92.31 106 LYS A C 1
ATOM 863 O O . LYS A 1 106 ? 0.662 4.949 3.695 1.00 92.31 106 LYS A O 1
ATOM 868 N N . ASP A 1 107 ? -0.106 5.415 1.609 1.00 87.69 107 ASP A N 1
ATOM 869 C CA . ASP A 1 107 ? 0.921 4.757 0.812 1.00 87.69 107 ASP A CA 1
ATOM 870 C C . ASP A 1 107 ? 1.233 5.636 -0.407 1.00 87.69 107 ASP A C 1
ATOM 872 O O . ASP A 1 107 ? 0.326 6.036 -1.138 1.00 87.69 107 ASP A O 1
ATOM 876 N N . ASP A 1 108 ? 2.506 5.985 -0.590 1.00 75.44 108 ASP A N 1
ATOM 877 C CA . ASP A 1 108 ? 2.927 6.946 -1.614 1.00 75.44 108 ASP A CA 1
ATOM 878 C C . ASP A 1 108 ? 3.247 6.280 -2.971 1.00 75.44 108 ASP A C 1
ATOM 880 O O . ASP A 1 108 ? 3.506 6.995 -3.944 1.00 75.44 108 ASP A O 1
ATOM 884 N N . LEU A 1 109 ? 3.267 4.940 -3.075 1.00 80.56 109 LEU A N 1
ATOM 885 C CA . LEU A 1 109 ? 3.894 4.246 -4.210 1.00 80.56 109 LEU A CA 1
ATOM 886 C C . LEU A 1 109 ? 3.102 3.054 -4.773 1.00 80.56 109 LEU A C 1
ATOM 888 O O . LEU A 1 109 ? 2.705 3.100 -5.946 1.00 80.56 109 LEU A O 1
ATOM 892 N N . SER A 1 110 ? 2.934 1.982 -4.002 1.00 84.06 110 SER A N 1
ATOM 893 C CA . SER A 1 110 ? 2.313 0.714 -4.429 1.00 84.06 110 SER A CA 1
ATOM 894 C C . SER A 1 110 ? 0.788 0.778 -4.409 1.00 84.06 110 SER A C 1
ATOM 896 O O . SER A 1 110 ? 0.142 0.014 -5.123 1.00 84.06 110 SER A O 1
ATOM 898 N N . GLY A 1 111 ? 0.216 1.711 -3.655 1.00 86.06 111 GLY A N 1
ATOM 899 C CA . GLY A 1 111 ? -1.204 1.814 -3.362 1.00 86.06 111 GLY A CA 1
ATOM 900 C C . GLY A 1 111 ? -1.657 0.784 -2.326 1.00 86.06 111 GLY A C 1
ATOM 901 O O . GLY A 1 111 ? -1.132 -0.325 -2.231 1.00 86.06 111 GLY A O 1
ATOM 902 N N . LEU A 1 112 ? -2.687 1.146 -1.567 1.00 91.00 112 LEU A N 1
ATOM 903 C CA . LEU A 1 112 ? -3.288 0.275 -0.560 1.00 91.00 112 LEU A CA 1
ATOM 904 C C . LEU A 1 112 ? -4.162 -0.793 -1.211 1.00 91.00 112 LEU A C 1
ATOM 906 O O . LEU A 1 112 ? -4.856 -0.511 -2.189 1.00 91.00 112 LEU A O 1
ATOM 910 N N . ASN A 1 113 ? -4.181 -1.991 -0.629 1.00 91.38 113 ASN A N 1
ATOM 911 C CA . ASN A 1 113 ? -5.124 -3.043 -0.979 1.00 91.38 113 ASN A CA 1
ATOM 912 C C . ASN A 1 113 ? -6.325 -3.015 -0.010 1.00 91.38 113 ASN A C 1
ATOM 914 O O . ASN A 1 113 ? -6.208 -3.534 1.105 1.00 91.38 113 ASN A O 1
ATOM 918 N N . PRO A 1 114 ? -7.493 -2.466 -0.398 1.00 90.62 114 PRO A N 1
ATOM 919 C CA . PRO A 1 114 ? -8.642 -2.331 0.504 1.00 90.62 114 PRO A CA 1
ATOM 920 C C . PRO A 1 114 ? -9.170 -3.672 1.019 1.00 90.62 114 PRO A C 1
ATOM 922 O O . PRO A 1 114 ? -9.616 -3.766 2.161 1.00 90.62 114 PRO A O 1
ATOM 925 N N . ASP A 1 115 ? -9.059 -4.726 0.206 1.00 92.69 115 ASP A N 1
ATOM 926 C CA . ASP A 1 115 ? -9.545 -6.070 0.538 1.00 92.69 115 ASP A CA 1
ATOM 927 C C . ASP A 1 115 ? -8.733 -6.727 1.666 1.00 92.69 115 ASP A C 1
ATOM 929 O O . ASP A 1 115 ? -9.176 -7.689 2.298 1.00 92.69 115 ASP A O 1
ATOM 933 N N . SER A 1 116 ? -7.530 -6.212 1.931 1.00 95.19 116 SER A N 1
ATOM 934 C CA . SER A 1 116 ? -6.659 -6.703 2.999 1.00 95.19 116 SER A CA 1
ATOM 935 C C . SER A 1 116 ? -6.966 -6.093 4.369 1.00 95.19 116 SER A C 1
ATOM 937 O O . SER A 1 116 ? -6.534 -6.662 5.376 1.00 95.19 116 SER A O 1
ATOM 939 N N . LEU A 1 117 ? -7.710 -4.977 4.420 1.00 97.25 117 LEU A N 1
ATOM 940 C CA . LEU A 1 117 ? -7.962 -4.227 5.648 1.00 97.25 117 LEU A CA 1
ATOM 941 C C . LEU A 1 117 ? -8.685 -5.100 6.683 1.00 97.25 117 LEU A C 1
ATOM 943 O O . LEU A 1 117 ? -9.659 -5.801 6.399 1.00 97.25 117 LEU A O 1
ATOM 947 N N . ARG A 1 118 ? -8.191 -5.084 7.920 1.00 97.56 118 ARG A N 1
ATOM 948 C CA . ARG A 1 118 ? -8.822 -5.751 9.063 1.00 97.56 118 ARG A CA 1
ATOM 949 C C . ARG A 1 118 ? -8.675 -4.871 10.288 1.00 97.56 118 ARG A C 1
ATOM 951 O O . ARG A 1 118 ? -7.580 -4.410 10.596 1.00 97.56 118 ARG A O 1
ATOM 958 N N . ILE A 1 119 ? -9.778 -4.689 11.004 1.00 97.75 119 ILE A N 1
ATOM 959 C CA . ILE A 1 119 ? -9.811 -3.956 12.264 1.00 97.75 119 ILE A CA 1
ATOM 960 C C . ILE A 1 119 ? -10.340 -4.898 13.341 1.00 97.75 119 ILE A C 1
ATOM 962 O O . ILE A 1 119 ? -11.366 -5.557 13.144 1.00 97.75 119 ILE A O 1
ATOM 966 N N . TYR A 1 120 ? -9.630 -4.973 14.462 1.00 98.00 120 TYR A N 1
ATOM 967 C CA . TYR A 1 120 ? -10.005 -5.761 15.626 1.00 98.00 120 TYR A CA 1
ATOM 968 C C . TYR A 1 120 ? -10.167 -4.855 16.840 1.00 98.00 120 TYR A C 1
ATOM 970 O O . TYR A 1 120 ? -9.333 -3.992 17.096 1.00 98.00 120 TYR A O 1
ATOM 978 N N . LEU A 1 121 ? -11.225 -5.100 17.602 1.00 96.94 121 LEU A N 1
ATOM 979 C CA . LEU A 1 121 ? -11.503 -4.482 18.888 1.00 96.94 121 LEU A CA 1
ATOM 980 C C . LEU A 1 121 ? -11.466 -5.582 19.953 1.00 96.94 121 LEU A C 1
ATOM 982 O O . LEU A 1 121 ? -12.214 -6.558 19.850 1.00 96.94 121 LEU A O 1
ATOM 986 N N . TYR A 1 122 ? -10.579 -5.463 20.941 1.00 96.38 122 TYR A N 1
ATOM 987 C CA . TYR A 1 122 ? -10.333 -6.507 21.951 1.00 96.38 122 TYR A CA 1
ATOM 988 C C . TYR A 1 122 ? -10.077 -7.896 21.337 1.00 96.38 122 TYR A C 1
ATOM 990 O O . TYR A 1 122 ? -10.673 -8.900 21.736 1.00 96.38 122 TYR A O 1
ATOM 998 N N . GLY A 1 123 ? -9.261 -7.941 20.281 1.00 96.75 123 GLY A N 1
ATOM 999 C CA . GLY A 1 123 ? -8.954 -9.169 19.541 1.00 96.75 123 GLY A CA 1
ATOM 1000 C C . GLY A 1 123 ? -10.102 -9.732 18.690 1.00 96.75 123 GLY A C 1
ATOM 1001 O O . GLY A 1 123 ? -9.934 -10.774 18.056 1.00 96.75 123 GLY A O 1
ATOM 1002 N N . LYS A 1 124 ? -11.267 -9.073 18.619 1.00 97.38 124 LYS A N 1
ATOM 1003 C CA . LYS A 1 124 ? -12.396 -9.492 17.771 1.00 97.38 124 LYS A CA 1
ATOM 1004 C C . LYS A 1 124 ? -12.505 -8.614 16.537 1.00 97.38 124 LYS A C 1
ATOM 1006 O O . LYS A 1 124 ? -12.560 -7.396 16.655 1.00 97.38 124 LYS A O 1
ATOM 1011 N N . LYS A 1 125 ? -12.581 -9.231 15.354 1.00 97.38 125 LYS A N 1
ATOM 1012 C CA . LYS A 1 125 ? -12.780 -8.504 14.094 1.00 97.38 125 LYS A CA 1
ATOM 1013 C C . LYS A 1 125 ? -14.105 -7.734 14.145 1.00 97.38 125 LYS A C 1
ATOM 1015 O O . LYS A 1 125 ? -15.129 -8.325 14.487 1.00 97.38 125 LYS A O 1
ATOM 1020 N N . ILE A 1 126 ? -14.082 -6.455 13.780 1.00 97.12 126 ILE A N 1
ATOM 1021 C CA . ILE A 1 126 ? -15.273 -5.597 13.701 1.00 97.12 126 ILE A CA 1
ATOM 1022 C C . ILE A 1 126 ? -15.590 -5.209 12.255 1.00 97.12 126 ILE A C 1
ATOM 1024 O O . ILE A 1 126 ? -14.750 -5.341 11.362 1.00 97.12 126 ILE A O 1
ATOM 1028 N N . LEU A 1 127 ? -16.822 -4.748 12.036 1.00 97.38 127 LEU A N 1
ATOM 1029 C CA . LEU A 1 127 ? -17.233 -4.124 10.781 1.00 97.38 127 LEU A CA 1
ATOM 1030 C C . LEU A 1 127 ? -16.753 -2.672 10.731 1.00 97.38 127 LEU A C 1
ATOM 1032 O O . LEU A 1 127 ? -16.611 -2.018 11.765 1.00 97.38 127 LEU A O 1
ATOM 1036 N N . TYR A 1 128 ? -16.522 -2.189 9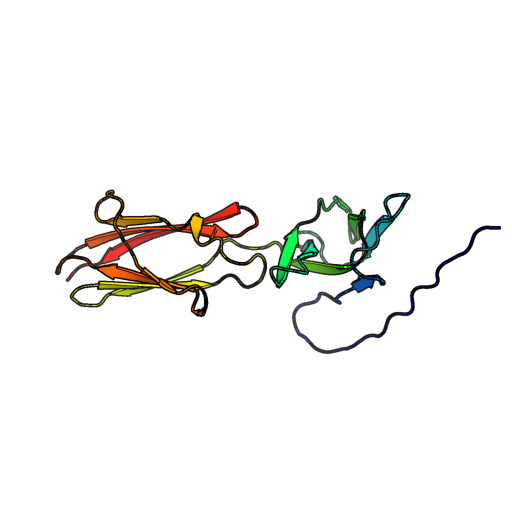.517 1.00 97.19 128 TYR A N 1
ATOM 1037 C CA . TYR A 1 128 ? -16.101 -0.827 9.237 1.00 97.19 128 TYR A CA 1
ATOM 1038 C C . TYR A 1 128 ? -16.574 -0.417 7.841 1.00 97.19 128 TYR A C 1
ATOM 1040 O O . TYR A 1 128 ? -16.737 -1.269 6.965 1.00 97.19 128 TYR A O 1
ATOM 1048 N N . ASP A 1 129 ? -16.725 0.886 7.637 1.00 97.06 129 ASP A N 1
ATOM 1049 C CA . ASP A 1 129 ? -16.920 1.494 6.323 1.00 97.06 129 ASP A CA 1
ATOM 1050 C C . ASP A 1 129 ? -15.573 2.009 5.812 1.00 97.06 129 ASP A C 1
ATOM 1052 O O . ASP A 1 129 ? -14.837 2.653 6.562 1.00 97.06 129 ASP A O 1
ATOM 1056 N N . TYR A 1 130 ? -15.228 1.727 4.554 1.00 96.62 130 TYR A N 1
ATOM 1057 C CA . TYR A 1 130 ? -13.973 2.176 3.944 1.00 96.62 130 TYR A CA 1
ATOM 1058 C C . TYR A 1 130 ? -14.231 3.083 2.741 1.00 96.62 130 TYR A C 1
ATOM 1060 O O . TYR A 1 130 ? -14.823 2.669 1.746 1.00 96.62 130 TYR A O 1
ATOM 1068 N N . ASP A 1 131 ? -13.749 4.317 2.840 1.00 94.75 131 ASP A N 1
ATOM 1069 C CA . ASP A 1 131 ? -13.721 5.303 1.766 1.00 94.75 131 ASP A CA 1
ATOM 1070 C C . ASP A 1 131 ? -12.397 5.155 1.003 1.00 94.75 131 ASP A C 1
ATOM 1072 O O . ASP A 1 131 ? -11.331 5.531 1.502 1.00 94.75 131 ASP A O 1
ATOM 1076 N N . ILE A 1 132 ? -12.472 4.567 -0.195 1.00 89.25 132 ILE A N 1
ATOM 1077 C CA . ILE A 1 132 ? -11.310 4.299 -1.053 1.00 89.25 132 ILE A CA 1
ATOM 1078 C C . ILE A 1 132 ? -10.674 5.582 -1.596 1.00 89.25 132 ILE A C 1
ATOM 1080 O O . ILE A 1 132 ? -9.456 5.642 -1.737 1.00 89.25 132 ILE A O 1
ATOM 1084 N N . ASP A 1 133 ? -11.466 6.626 -1.843 1.00 88.69 133 ASP A N 1
ATOM 1085 C CA . ASP A 1 133 ? -10.965 7.881 -2.407 1.00 88.69 133 ASP A CA 1
ATOM 1086 C C . ASP A 1 133 ? -10.161 8.664 -1.365 1.00 88.69 133 ASP A C 1
ATOM 1088 O O . ASP A 1 133 ? -9.205 9.373 -1.690 1.00 88.69 133 ASP A O 1
ATOM 1092 N N . ARG A 1 134 ? -10.531 8.522 -0.088 1.00 91.69 134 ARG A N 1
ATOM 1093 C CA . ARG A 1 134 ? -9.836 9.157 1.042 1.00 91.69 134 ARG A CA 1
ATOM 1094 C C . ARG A 1 134 ? -8.865 8.238 1.767 1.00 91.69 134 ARG A C 1
ATOM 1096 O O . ARG A 1 134 ? -8.220 8.696 2.710 1.00 91.69 134 ARG A O 1
ATOM 1103 N N . ASN A 1 135 ? -8.781 6.969 1.369 1.00 94.81 135 ASN A N 1
ATOM 1104 C CA . ASN A 1 135 ? -8.065 5.922 2.094 1.00 94.81 135 ASN A CA 1
ATOM 1105 C C . ASN A 1 135 ? -8.387 5.947 3.597 1.00 94.81 135 ASN A C 1
ATOM 1107 O O . ASN A 1 135 ? -7.483 5.967 4.438 1.00 94.81 135 ASN A O 1
ATOM 1111 N N . ARG A 1 136 ? -9.677 6.004 3.949 1.00 97.38 136 ARG A N 1
ATOM 1112 C CA . ARG A 1 136 ? -10.122 6.218 5.334 1.00 97.38 136 ARG A CA 1
ATOM 1113 C C . ARG A 1 136 ? -11.158 5.187 5.759 1.00 97.38 136 ARG A C 1
ATOM 1115 O O . ARG A 1 136 ? -12.166 5.013 5.086 1.00 97.38 136 ARG A O 1
ATOM 1122 N N . ALA A 1 137 ? -10.917 4.531 6.891 1.00 97.50 137 ALA A N 1
ATOM 1123 C CA . ALA A 1 137 ? -11.853 3.596 7.507 1.00 97.50 137 ALA A CA 1
ATOM 1124 C C . ALA A 1 137 ? -12.554 4.218 8.716 1.00 97.50 137 ALA A C 1
ATOM 1126 O O . ALA A 1 137 ? -11.912 4.907 9.512 1.00 97.50 137 ALA A O 1
ATOM 1127 N N . PHE A 1 138 ? -13.835 3.905 8.891 1.00 97.69 138 PHE A N 1
ATOM 1128 C CA . PHE A 1 138 ? -14.642 4.285 10.047 1.00 97.69 138 PHE A CA 1
ATOM 1129 C C . PHE A 1 138 ? -15.211 3.042 10.712 1.00 97.69 138 PHE A C 1
ATOM 1131 O O . PHE A 1 138 ? -15.767 2.180 10.036 1.00 97.69 138 PHE A O 1
ATOM 1138 N N . ALA A 1 139 ? -15.090 2.945 12.033 1.00 97.06 139 ALA A N 1
ATOM 1139 C CA . ALA A 1 139 ? -15.655 1.829 12.780 1.00 97.06 139 ALA A CA 1
ATOM 1140 C C . ALA A 1 139 ? -16.272 2.312 14.091 1.00 97.06 139 ALA A C 1
ATOM 1142 O O . ALA A 1 139 ? -15.633 3.047 14.847 1.00 97.06 139 ALA A O 1
ATOM 1143 N N . ASN A 1 140 ? -17.498 1.872 14.366 1.00 96.50 140 ASN A N 1
ATOM 1144 C CA . ASN A 1 140 ? -18.162 2.137 15.638 1.00 96.50 140 ASN A CA 1
ATOM 1145 C C . ASN A 1 140 ? -17.465 1.359 16.755 1.00 96.50 140 ASN A C 1
ATOM 1147 O O . ASN A 1 140 ? -17.152 0.175 16.601 1.00 96.50 140 ASN A O 1
ATOM 1151 N N . VAL A 1 141 ? -17.243 2.013 17.890 1.00 94.44 141 VAL A N 1
ATOM 1152 C CA . VAL A 1 141 ? -16.589 1.413 19.057 1.00 94.44 141 VAL A CA 1
ATOM 1153 C C . VAL A 1 141 ? -17.278 1.903 20.336 1.00 94.44 141 VAL A C 1
ATOM 1155 O O . VAL A 1 141 ? -17.816 3.011 20.361 1.00 94.44 141 VAL A O 1
ATOM 1158 N N . PRO A 1 142 ? -17.285 1.105 21.415 1.00 93.69 142 PRO A N 1
ATOM 1159 C CA . PRO A 1 142 ? -17.901 1.516 22.667 1.00 93.69 142 PRO A CA 1
ATOM 1160 C C . PRO A 1 142 ? -17.165 2.707 23.284 1.00 93.69 142 PRO A C 1
ATOM 1162 O O . PRO A 1 142 ? -15.960 2.887 23.098 1.00 93.69 142 PRO A O 1
ATOM 1165 N N . GLU A 1 143 ? -17.890 3.497 24.069 1.00 90.12 143 GLU A N 1
ATOM 1166 C CA . GLU A 1 143 ? -17.274 4.473 24.960 1.00 90.12 143 GLU A CA 1
ATOM 1167 C C . GLU A 1 143 ? -16.364 3.800 25.995 1.00 90.12 143 GLU A C 1
ATOM 1169 O O . GLU A 1 143 ? -16.674 2.723 26.503 1.00 90.12 143 GLU A O 1
ATOM 1174 N N . GLY A 1 144 ? -15.293 4.499 26.373 1.00 89.19 144 GLY A N 1
ATOM 1175 C CA . GLY A 1 144 ? -14.355 4.046 27.397 1.00 89.19 144 GLY A CA 1
ATOM 1176 C C . GLY A 1 144 ? -13.017 3.620 26.821 1.00 89.19 144 GLY A C 1
ATOM 1177 O O . GLY A 1 144 ? -12.689 3.940 25.673 1.00 89.19 144 GLY A O 1
ATOM 1178 N N . ASP A 1 145 ? -12.261 2.921 27.659 1.00 92.88 145 ASP A N 1
ATOM 1179 C CA . ASP A 1 145 ? -10.999 2.312 27.270 1.00 92.88 145 ASP A CA 1
ATOM 1180 C C . ASP A 1 145 ? -11.256 1.324 26.143 1.00 92.88 145 ASP A C 1
ATOM 1182 O O . ASP A 1 145 ? -12.274 0.643 26.170 1.00 92.88 145 ASP A O 1
ATOM 1186 N N . ILE A 1 146 ? -10.369 1.256 25.153 1.00 94.50 146 ILE A N 1
ATOM 1187 C CA . ILE A 1 146 ? -10.449 0.278 24.066 1.00 94.50 146 ILE A CA 1
ATOM 1188 C C . ILE A 1 146 ? -9.053 -0.183 23.643 1.00 94.50 146 ILE A C 1
ATOM 1190 O O . ILE A 1 146 ? -8.110 0.609 23.580 1.00 94.50 146 ILE A O 1
ATOM 1194 N N . GLU A 1 147 ? -8.947 -1.463 23.286 1.00 96.94 147 GLU A N 1
ATOM 1195 C CA . GLU A 1 147 ? -7.789 -2.034 22.594 1.00 96.94 147 GLU A CA 1
ATOM 1196 C C . GLU A 1 147 ? -8.136 -2.230 21.116 1.00 96.94 147 GLU A C 1
ATOM 1198 O O . GLU A 1 147 ? -9.081 -2.954 20.784 1.00 96.94 147 GLU A O 1
ATOM 1203 N N . LEU A 1 148 ? -7.361 -1.599 20.237 1.00 97.31 148 LEU A N 1
ATOM 1204 C CA . LEU A 1 148 ? -7.556 -1.612 18.794 1.00 97.31 148 LEU A CA 1
ATOM 1205 C C . LEU A 1 148 ? -6.340 -2.215 18.087 1.00 97.31 148 LEU A C 1
ATOM 1207 O O . LEU A 1 148 ? -5.203 -1.819 18.347 1.00 97.31 148 LEU A O 1
ATOM 1211 N N . GLU A 1 149 ? -6.583 -3.102 17.129 1.00 98.19 149 GLU A N 1
ATOM 1212 C CA . GLU A 1 149 ? -5.569 -3.583 16.190 1.00 98.19 149 GLU A CA 1
ATOM 1213 C C . GLU A 1 149 ? -6.021 -3.328 14.751 1.00 98.19 149 GLU A C 1
ATOM 1215 O O . GLU A 1 149 ? -7.151 -3.646 14.380 1.00 98.19 149 GLU A O 1
ATOM 1220 N N . ILE A 1 150 ? -5.138 -2.758 13.933 1.00 97.56 150 ILE A N 1
ATOM 1221 C CA . ILE A 1 150 ? -5.383 -2.458 12.520 1.00 97.56 150 ILE A CA 1
ATOM 1222 C C . ILE A 1 150 ? -4.317 -3.146 11.673 1.00 97.56 150 ILE A C 1
ATOM 1224 O O . ILE A 1 150 ? -3.124 -3.040 11.969 1.00 97.56 150 ILE A O 1
ATOM 1228 N N . TYR A 1 151 ? -4.765 -3.803 10.606 1.00 97.38 151 TYR A N 1
ATOM 1229 C CA . TYR A 1 151 ? -3.931 -4.454 9.604 1.00 97.38 151 TYR A CA 1
ATOM 1230 C C . TYR A 1 151 ? -4.345 -3.986 8.211 1.00 97.38 151 TYR A C 1
ATOM 1232 O O . TYR A 1 151 ? -5.540 -3.974 7.918 1.00 97.38 151 TYR A O 1
ATOM 1240 N N . ILE A 1 152 ? -3.388 -3.637 7.355 1.00 96.06 152 ILE A N 1
ATOM 1241 C CA . ILE A 1 152 ? -3.622 -3.415 5.921 1.00 96.06 152 ILE A CA 1
ATOM 1242 C C . ILE A 1 152 ? -2.337 -3.707 5.145 1.00 96.06 152 ILE A C 1
ATOM 1244 O O . ILE A 1 152 ? -1.248 -3.350 5.589 1.00 96.06 152 ILE A O 1
ATOM 1248 N N . ASP A 1 153 ? -2.474 -4.344 3.993 1.00 94.38 153 ASP A N 1
ATOM 1249 C CA . ASP A 1 153 ? -1.397 -4.578 3.040 1.00 94.38 153 ASP A CA 1
ATOM 1250 C C . ASP A 1 153 ? -1.456 -3.534 1.921 1.00 94.38 153 ASP A C 1
ATOM 1252 O O . ASP A 1 153 ? -2.530 -3.077 1.509 1.00 94.38 153 ASP A O 1
ATOM 1256 N N . ASP A 1 154 ? -0.296 -3.178 1.386 1.00 90.56 154 ASP A N 1
ATOM 1257 C CA . ASP A 1 154 ? -0.215 -2.552 0.070 1.00 90.56 154 ASP A CA 1
ATOM 1258 C C . ASP A 1 154 ? -0.293 -3.606 -1.058 1.00 90.56 154 ASP A C 1
ATOM 1260 O O . ASP A 1 154 ? -0.344 -4.817 -0.819 1.00 90.56 154 ASP A O 1
ATOM 1264 N N . TYR A 1 155 ? -0.298 -3.173 -2.321 1.00 86.19 155 TYR A N 1
ATOM 1265 C CA . TYR A 1 155 ? -0.298 -4.105 -3.460 1.00 86.19 155 TYR A CA 1
ATOM 1266 C C . TYR A 1 155 ? 1.023 -4.869 -3.673 1.00 86.19 155 TYR A C 1
ATOM 1268 O O . TYR A 1 155 ? 1.070 -5.757 -4.528 1.00 86.19 155 TYR A O 1
ATOM 1276 N N . GLU A 1 156 ? 2.074 -4.561 -2.913 1.00 85.62 156 GLU A N 1
ATOM 1277 C CA . GLU A 1 156 ? 3.349 -5.289 -2.893 1.00 85.62 156 GLU A CA 1
ATOM 1278 C C . GLU A 1 156 ? 3.446 -6.263 -1.702 1.00 85.62 156 GLU A C 1
ATOM 1280 O O . GLU A 1 156 ? 4.436 -6.985 -1.569 1.00 85.62 156 GLU A O 1
ATOM 1285 N N . ASN A 1 157 ? 2.378 -6.378 -0.904 1.00 88.00 157 ASN A N 1
ATOM 1286 C CA . ASN A 1 157 ? 2.274 -7.193 0.309 1.00 88.00 157 ASN A CA 1
ATOM 1287 C C . ASN A 1 157 ? 3.182 -6.724 1.459 1.00 88.00 157 ASN A C 1
ATOM 1289 O O . ASN A 1 157 ? 3.587 -7.525 2.304 1.00 88.00 157 ASN A O 1
ATOM 1293 N N . ASN A 1 158 ? 3.502 -5.431 1.515 1.00 89.50 158 ASN A N 1
ATOM 1294 C CA . ASN A 1 158 ? 4.047 -4.817 2.716 1.00 89.50 158 ASN A CA 1
ATOM 1295 C C . ASN A 1 158 ? 2.902 -4.571 3.704 1.00 89.50 158 ASN A C 1
ATOM 1297 O O . ASN A 1 158 ? 2.011 -3.757 3.455 1.00 89.50 158 ASN A O 1
ATOM 1301 N N . THR A 1 159 ? 2.934 -5.274 4.833 1.00 93.62 159 THR A N 1
ATOM 1302 C CA . THR A 1 159 ? 1.886 -5.194 5.853 1.00 93.62 159 THR A CA 1
ATOM 1303 C C . THR A 1 159 ? 2.153 -4.070 6.845 1.00 93.62 159 THR A C 1
ATOM 1305 O O . THR A 1 159 ? 3.177 -4.051 7.534 1.00 93.62 159 THR A O 1
ATOM 1308 N N . LEU A 1 160 ? 1.176 -3.186 7.005 1.00 95.62 160 LEU A N 1
ATOM 1309 C CA . LEU A 1 160 ? 1.044 -2.348 8.185 1.00 95.62 160 LEU A CA 1
ATOM 1310 C C . LEU A 1 160 ? 0.310 -3.126 9.277 1.00 95.62 160 LEU A C 1
ATOM 1312 O O . LEU A 1 160 ? -0.809 -3.589 9.073 1.00 95.62 160 LEU A O 1
ATOM 1316 N N . TYR A 1 161 ? 0.914 -3.185 10.462 1.00 96.44 161 TYR A N 1
ATOM 1317 C CA . TYR A 1 161 ? 0.256 -3.593 11.699 1.00 96.44 161 TYR A CA 1
ATOM 1318 C C . TYR A 1 161 ? 0.378 -2.484 12.743 1.00 96.44 161 TYR A C 1
ATOM 1320 O O . TYR A 1 161 ? 1.477 -2.000 13.031 1.00 96.44 161 TYR A O 1
ATOM 1328 N N . LYS A 1 162 ? -0.750 -2.091 13.337 1.00 96.44 162 LYS A N 1
ATOM 1329 C CA . LYS A 1 162 ? -0.790 -1.091 14.403 1.00 96.44 162 LYS A CA 1
ATOM 1330 C C . LYS A 1 162 ? -1.702 -1.543 15.538 1.00 96.44 162 LYS A C 1
ATOM 1332 O O . LYS A 1 162 ? -2.902 -1.690 15.338 1.00 96.44 162 LYS A O 1
ATOM 1337 N N . LYS A 1 163 ? -1.132 -1.677 16.738 1.00 96.88 163 LYS A N 1
ATOM 1338 C CA . LYS A 1 163 ? -1.868 -1.846 17.996 1.00 96.88 163 LYS A CA 1
ATOM 1339 C C . LYS A 1 163 ? -1.914 -0.526 18.763 1.00 96.88 163 LYS A C 1
ATOM 1341 O O . LYS A 1 163 ? -0.893 0.157 18.876 1.00 96.88 163 LYS A O 1
ATOM 1346 N N . LEU A 1 164 ? -3.094 -0.154 19.245 1.00 95.31 164 LEU A N 1
ATOM 1347 C CA . LEU A 1 164 ? -3.370 1.091 19.957 1.00 95.31 164 LEU A CA 1
ATOM 1348 C C . LEU A 1 164 ? -4.232 0.793 21.178 1.00 95.31 164 LEU A C 1
ATOM 1350 O O . LEU A 1 164 ? -5.184 0.024 21.094 1.00 95.31 164 LEU A O 1
ATOM 1354 N N . ASN A 1 165 ? -3.918 1.457 22.285 1.00 95.31 165 ASN A N 1
ATOM 1355 C CA . ASN A 1 165 ? -4.762 1.481 23.468 1.00 95.31 165 ASN A CA 1
ATOM 1356 C C . ASN A 1 165 ? -5.230 2.914 23.664 1.00 95.31 165 ASN A C 1
ATOM 1358 O O . ASN A 1 165 ? -4.405 3.828 23.733 1.00 95.31 165 ASN A O 1
ATOM 1362 N N . PHE A 1 166 ? -6.539 3.101 23.727 1.00 90.25 166 PHE A N 1
ATOM 1363 C CA . PHE A 1 166 ? -7.134 4.364 24.128 1.00 90.25 166 PHE A CA 1
ATOM 1364 C C . PHE A 1 166 ? -7.650 4.186 25.546 1.00 90.25 166 PHE A C 1
ATOM 1366 O O . PHE A 1 166 ? -8.308 3.188 25.828 1.00 90.25 166 PHE A O 1
ATOM 1373 N N . SER A 1 167 ? -7.344 5.143 26.412 1.00 84.75 167 SER A N 1
ATOM 1374 C CA . SER A 1 167 ? -7.875 5.207 27.770 1.00 84.75 167 SER A CA 1
ATOM 1375 C C . SER A 1 167 ? -8.689 6.488 27.908 1.00 84.75 167 SER A C 1
ATOM 1377 O O . SER A 1 167 ? -8.298 7.508 27.329 1.00 84.75 167 SER A O 1
ATOM 1379 N N . LYS A 1 168 ? -9.829 6.419 28.597 1.00 65.69 168 LYS A N 1
ATOM 1380 C CA . LYS A 1 168 ? -10.607 7.612 28.964 1.00 65.69 168 LYS A CA 1
ATOM 1381 C C . LYS A 1 168 ? -9.880 8.446 30.017 1.00 65.69 168 LYS A C 1
ATOM 1383 O O . LYS A 1 168 ? -9.193 7.859 30.881 1.00 65.69 168 LYS A O 1
#